Protein AF-A0A5K1EX52-F1 (afdb_monomer_lite)

pLDDT: mean 88.8, std 10.71, range [44.09, 97.0]

Radius of gyration: 11.03 Å; chains: 1; bounding box: 28×15×26 Å

InterPro domains:
  IPR001680 WD40 repeat [PS50082] (1-32)
  IPR011047 Quinoprotein alcohol dehydrogenase-like superfamily [SSF50998] (2-51)
  IPR015943 WD40/YVTN repeat-like-containing domain superfamily [G3DSA:2.130.10.10] (1-53)
  IPR044633 Cleavage stimulation factor subunit 1-like [PTHR44133] (1-52)

Organism: NCBI:txid210225

Sequence (53 aa):
VRYSSNGGMYVTASKDGCIRIWDGVTAECVRSIVGAHGSAEATSASFTKDQRQ

Structure (mmCIF, N/CA/C/O backbone):
data_AF-A0A5K1EX52-F1
#
_entry.id   AF-A0A5K1EX52-F1
#
loop_
_atom_site.group_PDB
_atom_site.id
_atom_site.type_symbol
_atom_site.label_atom_id
_atom_site.label_alt_id
_atom_site.label_comp_id
_atom_site.label_asym_id
_atom_site.label_entity_id
_atom_site.label_seq_id
_atom_site.pdbx_PDB_ins_code
_atom_site.Cartn_x
_atom_site.Cartn_y
_atom_site.Cartn_z
_atom_site.occupancy
_atom_site.B_iso_or_equiv
_atom_site.auth_seq_id
_atom_site.auth_comp_id
_atom_site.auth_asym_id
_atom_site.auth_atom_id
_atom_site.pdbx_PDB_model_num
ATOM 1 N N . VAL A 1 1 ? 3.493 3.921 -0.159 1.00 90.81 1 VAL A N 1
ATOM 2 C CA . VAL A 1 1 ? 2.464 3.042 0.450 1.00 90.81 1 VAL A CA 1
ATOM 3 C C . VAL A 1 1 ? 1.087 3.627 0.175 1.00 90.81 1 V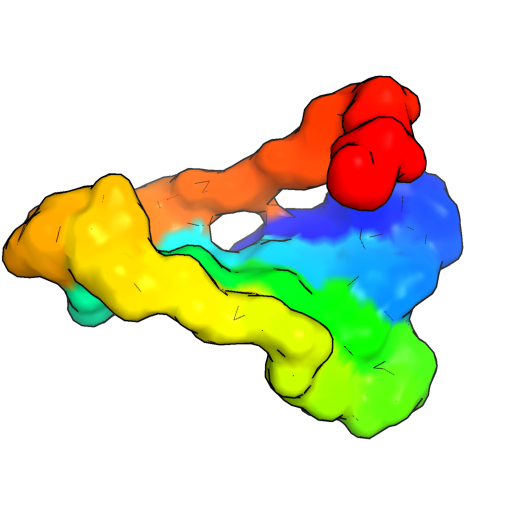AL A C 1
ATOM 5 O O . VAL A 1 1 ? 0.992 4.848 0.068 1.00 90.81 1 VAL A O 1
ATOM 8 N N . ARG A 1 2 ? 0.043 2.809 0.023 1.00 93.94 2 ARG A N 1
ATOM 9 C CA . ARG A 1 2 ? -1.350 3.272 -0.115 1.00 93.94 2 ARG A CA 1
ATOM 10 C C . ARG A 1 2 ? -2.288 2.362 0.667 1.00 93.94 2 ARG A C 1
ATOM 12 O O . ARG A 1 2 ? -2.078 1.157 0.687 1.00 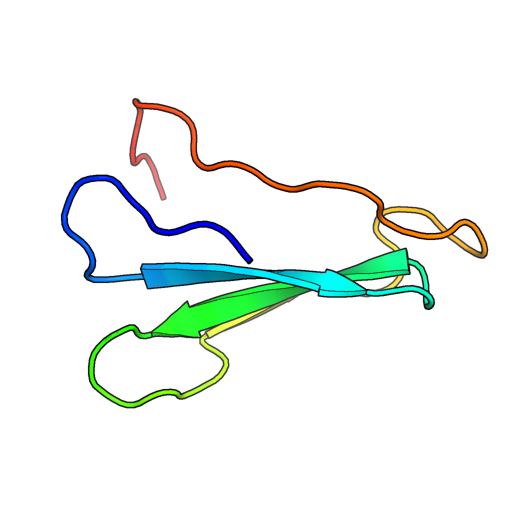93.94 2 ARG A O 1
ATOM 19 N N . TYR A 1 3 ? -3.314 2.941 1.277 1.00 92.00 3 TYR A N 1
ATOM 20 C CA . TYR A 1 3 ? -4.313 2.211 2.053 1.00 92.00 3 TYR A CA 1
ATOM 21 C C . TYR A 1 3 ? -5.562 1.945 1.214 1.00 92.00 3 TYR A C 1
ATOM 23 O O . TYR A 1 3 ? -5.902 2.716 0.313 1.00 92.00 3 TYR A O 1
ATOM 31 N N . SER A 1 4 ? -6.234 0.843 1.521 1.00 91.38 4 SER A N 1
ATOM 32 C CA . SER A 1 4 ? -7.606 0.580 1.086 1.00 91.38 4 SER A CA 1
ATOM 33 C C . SER A 1 4 ? -8.581 1.570 1.737 1.00 91.38 4 SER A C 1
ATOM 35 O O . SER A 1 4 ? -8.272 2.199 2.749 1.00 91.38 4 SER A O 1
ATOM 37 N N . SER A 1 5 ? -9.779 1.719 1.170 1.00 88.00 5 SER A N 1
ATOM 38 C CA . SER A 1 5 ? -10.761 2.714 1.632 1.00 88.00 5 SER A CA 1
ATOM 39 C C . SER A 1 5 ? -11.275 2.480 3.055 1.00 88.00 5 SER A C 1
ATOM 41 O O . SER A 1 5 ? -11.697 3.429 3.704 1.00 88.00 5 SER A O 1
ATOM 43 N N . ASN A 1 6 ? -11.259 1.232 3.529 1.00 87.19 6 ASN A N 1
ATOM 44 C CA . ASN A 1 6 ? -11.647 0.862 4.892 1.00 87.19 6 ASN A CA 1
ATOM 45 C C . ASN A 1 6 ? -10.443 0.766 5.848 1.00 87.19 6 ASN A C 1
ATOM 47 O O . ASN A 1 6 ? -10.634 0.462 7.019 1.00 87.19 6 ASN A O 1
ATOM 51 N N . GLY A 1 7 ? -9.215 0.988 5.361 1.00 86.75 7 GLY A N 1
ATOM 52 C CA . GLY A 1 7 ? -7.987 0.894 6.153 1.00 86.75 7 GLY A CA 1
ATOM 53 C C . GLY A 1 7 ? -7.586 -0.524 6.576 1.00 86.75 7 GLY A C 1
ATOM 54 O O . GLY A 1 7 ? -6.522 -0.684 7.165 1.00 86.75 7 GLY A O 1
ATOM 55 N N . GLY A 1 8 ? -8.376 -1.552 6.250 1.00 91.38 8 GLY A N 1
ATOM 56 C CA . GLY A 1 8 ? -8.113 -2.938 6.655 1.00 91.38 8 GLY A CA 1
ATOM 57 C C . GLY A 1 8 ? -6.934 -3.577 5.922 1.00 91.38 8 GLY A C 1
ATOM 58 O O . GLY A 1 8 ? -6.399 -4.583 6.367 1.00 91.38 8 GLY A O 1
ATOM 59 N N . MET A 1 9 ? -6.505 -2.983 4.810 1.00 94.06 9 MET A N 1
ATOM 60 C CA . MET A 1 9 ? -5.325 -3.403 4.053 1.00 94.06 9 MET A CA 1
ATOM 61 C C . MET A 1 9 ? -4.531 -2.207 3.542 1.00 94.06 9 MET A C 1
ATOM 63 O O . MET A 1 9 ? -5.095 -1.136 3.272 1.00 94.06 9 MET A O 1
ATOM 67 N N . TYR A 1 10 ? -3.239 -2.416 3.309 1.00 94.56 10 TYR A N 1
ATOM 68 C CA . TYR A 1 10 ? -2.385 -1.473 2.593 1.00 94.56 10 TYR A CA 1
ATOM 69 C C . TYR A 1 10 ? -1.463 -2.177 1.594 1.00 94.56 10 TYR A C 1
ATOM 71 O O . TYR A 1 10 ? -1.223 -3.379 1.669 1.00 94.56 10 TYR A O 1
ATOM 79 N N . VAL A 1 11 ? -0.963 -1.416 0.622 1.00 95.88 11 VAL A N 1
ATOM 80 C CA . VAL A 1 11 ? -0.075 -1.896 -0.438 1.00 95.88 11 VAL A CA 1
ATOM 81 C C . VAL A 1 11 ? 1.216 -1.085 -0.472 1.00 95.88 11 VAL A C 1
ATOM 83 O O . VAL A 1 11 ? 1.214 0.151 -0.379 1.00 95.88 11 VAL A O 1
ATOM 86 N N . THR A 1 12 ? 2.336 -1.783 -0.625 1.00 95.62 12 THR A N 1
ATOM 87 C CA . THR A 1 12 ? 3.653 -1.196 -0.880 1.00 95.62 12 THR A CA 1
ATOM 88 C C . THR A 1 12 ? 4.138 -1.584 -2.271 1.00 95.62 12 THR A C 1
ATOM 90 O O . THR A 1 12 ? 3.946 -2.711 -2.722 1.00 95.62 12 THR A O 1
ATOM 93 N N . ALA A 1 13 ? 4.770 -0.623 -2.941 1.00 94.56 13 ALA A N 1
ATOM 94 C CA . ALA A 1 13 ? 5.524 -0.832 -4.167 1.00 94.56 13 ALA A CA 1
ATOM 95 C C . ALA A 1 13 ? 7.012 -0.699 -3.823 1.00 94.56 13 ALA A C 1
ATOM 97 O O . ALA A 1 13 ? 7.373 0.120 -2.971 1.00 94.56 13 ALA A O 1
ATOM 98 N N . SER A 1 14 ? 7.842 -1.538 -4.428 1.00 90.62 14 SER A N 1
ATOM 99 C CA . SER A 1 14 ? 9.259 -1.659 -4.109 1.00 90.62 14 SER A CA 1
ATOM 100 C C . SER A 1 14 ? 10.129 -1.483 -5.354 1.00 90.62 14 SER A C 1
ATOM 102 O O . SER A 1 14 ? 9.701 -1.714 -6.487 1.00 90.62 14 SER A O 1
ATOM 104 N N . LYS A 1 15 ? 11.379 -1.063 -5.131 1.00 91.12 15 LYS A N 1
ATOM 105 C CA . LYS A 1 15 ? 12.368 -0.832 -6.195 1.00 91.12 15 LYS A CA 1
ATOM 106 C C . LYS A 1 15 ? 12.790 -2.113 -6.909 1.00 91.12 15 LYS A C 1
ATOM 108 O O . LYS A 1 15 ? 13.163 -2.074 -8.069 1.00 91.12 15 LYS A O 1
ATOM 113 N N . ASP A 1 16 ? 12.662 -3.254 -6.246 1.00 88.75 16 ASP A N 1
ATOM 114 C CA . ASP A 1 16 ? 12.848 -4.580 -6.847 1.00 88.75 16 ASP A CA 1
ATOM 115 C C . ASP A 1 16 ? 11.688 -4.996 -7.779 1.00 88.75 16 ASP A C 1
ATOM 117 O O . ASP A 1 16 ? 11.591 -6.158 -8.165 1.00 88.75 16 ASP A O 1
ATOM 121 N N . GLY A 1 17 ? 10.765 -4.079 -8.092 1.00 91.19 17 GLY A N 1
ATOM 122 C CA . GLY A 1 17 ? 9.610 -4.350 -8.943 1.00 91.19 17 GLY A CA 1
ATOM 123 C C . GLY A 1 17 ? 8.527 -5.189 -8.267 1.00 91.19 17 GLY A C 1
ATOM 124 O O . GLY A 1 17 ? 7.576 -5.604 -8.934 1.00 91.19 17 GLY A O 1
ATOM 125 N N . CYS A 1 18 ? 8.642 -5.450 -6.961 1.00 93.38 18 CYS A N 1
ATOM 126 C CA . CYS A 1 18 ? 7.652 -6.207 -6.208 1.00 93.38 18 CYS A CA 1
ATOM 127 C C . CYS A 1 18 ? 6.542 -5.307 -5.661 1.00 93.38 18 CYS A C 1
ATOM 129 O O . CYS A 1 18 ? 6.765 -4.170 -5.233 1.00 93.38 18 CYS A O 1
ATOM 131 N N . ILE A 1 19 ? 5.337 -5.871 -5.595 1.00 95.56 19 ILE A N 1
ATOM 132 C CA . ILE A 1 19 ? 4.192 -5.273 -4.908 1.00 95.56 19 ILE A CA 1
ATOM 133 C C . ILE A 1 19 ? 3.790 -6.199 -3.764 1.00 95.56 19 ILE A C 1
ATOM 135 O O . ILE A 1 19 ? 3.602 -7.397 -3.967 1.00 95.56 19 ILE A O 1
ATOM 139 N N . ARG A 1 20 ? 3.652 -5.657 -2.553 1.00 95.06 20 ARG A N 1
ATOM 140 C CA . ARG A 1 20 ? 3.215 -6.414 -1.371 1.00 95.06 20 ARG A CA 1
ATOM 141 C C . ARG A 1 20 ? 1.927 -5.837 -0.810 1.00 95.06 20 ARG A C 1
ATOM 143 O O . ARG A 1 20 ? 1.790 -4.618 -0.705 1.00 95.06 20 ARG A O 1
ATOM 150 N N . ILE A 1 21 ? 1.005 -6.721 -0.454 1.00 95.50 21 ILE A N 1
ATOM 151 C CA . ILE A 1 21 ? -0.272 -6.418 0.186 1.00 95.50 21 ILE A CA 1
ATOM 152 C C . ILE A 1 21 ? -0.193 -6.905 1.623 1.00 95.50 21 ILE A C 1
ATOM 154 O O . ILE A 1 21 ? 0.253 -8.023 1.888 1.00 95.50 21 ILE A O 1
ATOM 158 N N . TRP A 1 22 ? -0.652 -6.060 2.529 1.00 96.25 22 TRP A N 1
ATOM 159 C CA . TRP A 1 22 ? -0.497 -6.232 3.959 1.00 96.25 22 TRP A CA 1
ATOM 160 C C . TRP A 1 22 ? -1.842 -6.10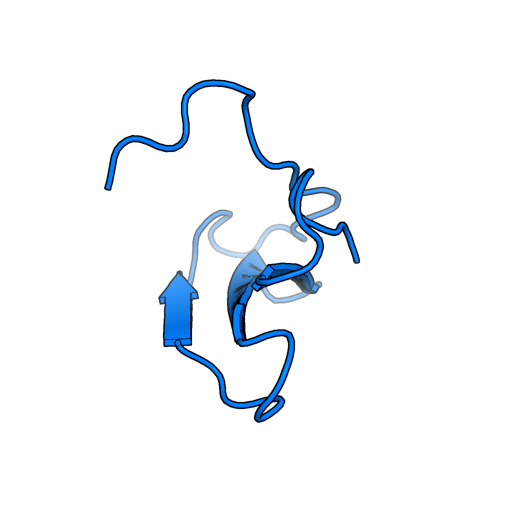0 4.650 1.00 96.25 22 TRP A C 1
ATOM 162 O O . TRP A 1 22 ? -2.672 -5.276 4.247 1.00 96.25 22 TRP A O 1
ATOM 172 N N . ASP A 1 23 ? -2.020 -6.882 5.705 1.00 95.38 23 ASP A N 1
ATOM 173 C CA . ASP A 1 23 ? -3.114 -6.710 6.644 1.00 95.38 23 ASP A CA 1
ATOM 174 C C . ASP A 1 23 ? -2.857 -5.451 7.483 1.00 95.38 23 ASP A C 1
ATOM 176 O O . ASP A 1 23 ? -1.759 -5.235 8.004 1.00 95.38 23 ASP A O 1
ATOM 180 N N . GLY A 1 24 ? -3.854 -4.574 7.566 1.00 93.62 24 GLY A N 1
ATOM 181 C CA . GLY A 1 24 ? -3.749 -3.296 8.268 1.00 93.62 24 GLY A CA 1
ATOM 182 C C . GLY A 1 24 ? -3.795 -3.413 9.792 1.00 93.62 24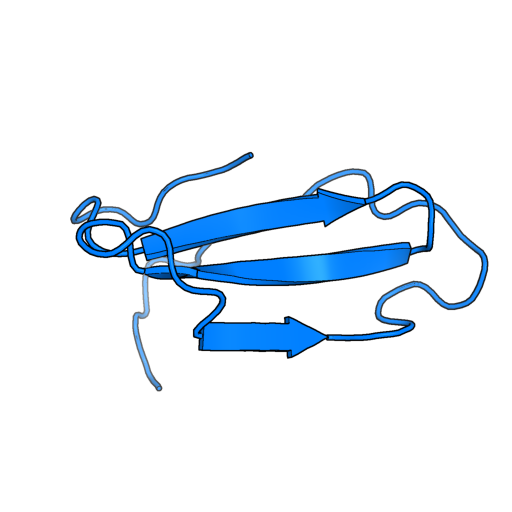 GLY A C 1
ATOM 183 O O . GLY A 1 24 ? -3.412 -2.462 10.468 1.00 93.62 24 GLY A O 1
ATOM 184 N N . VAL A 1 25 ? -4.246 -4.548 10.331 1.00 93.81 25 VAL A N 1
ATOM 185 C CA . VAL A 1 25 ? -4.393 -4.801 11.770 1.00 93.81 25 VAL A CA 1
ATOM 186 C C . VAL A 1 25 ? -3.199 -5.585 12.301 1.00 93.81 25 VAL A C 1
ATOM 188 O O . VAL A 1 25 ? -2.592 -5.182 13.291 1.00 93.81 25 VAL A O 1
ATOM 191 N N . THR A 1 26 ? -2.843 -6.691 11.646 1.00 95.69 26 THR A N 1
ATOM 192 C CA . THR A 1 26 ? -1.761 -7.581 12.096 1.00 95.69 26 THR A CA 1
ATOM 193 C C . THR A 1 26 ? -0.392 -7.178 11.557 1.00 95.69 26 THR A C 1
ATOM 195 O O . THR A 1 26 ? 0.622 -7.654 12.059 1.00 95.69 26 THR A O 1
ATOM 198 N N . ALA A 1 27 ? -0.347 -6.296 10.551 1.00 93.94 27 ALA A N 1
ATOM 199 C CA . ALA A 1 27 ? 0.856 -5.943 9.795 1.00 93.94 27 ALA A CA 1
ATOM 200 C C . ALA A 1 27 ? 1.524 -7.135 9.082 1.00 93.94 27 ALA A C 1
ATOM 202 O O . ALA A 1 27 ? 2.674 -7.039 8.646 1.00 93.94 27 ALA A O 1
ATOM 203 N N . GLU A 1 28 ? 0.806 -8.244 8.909 1.00 97.00 28 GLU A N 1
ATOM 204 C CA . GLU A 1 28 ? 1.309 -9.404 8.184 1.00 97.00 28 GLU A CA 1
ATOM 205 C C . GLU A 1 28 ? 1.202 -9.211 6.668 1.00 97.00 28 GLU A C 1
ATOM 207 O O . GLU A 1 28 ? 0.280 -8.579 6.145 1.00 97.00 28 GLU A O 1
ATOM 212 N N . CYS A 1 29 ? 2.164 -9.774 5.935 1.00 95.62 29 CYS A N 1
ATOM 213 C CA . CYS A 1 29 ? 2.142 -9.776 4.478 1.00 95.62 29 CYS A CA 1
ATOM 214 C C . CYS A 1 29 ? 1.146 -10.835 3.990 1.00 95.62 29 CYS A C 1
ATOM 216 O O . CYS A 1 29 ? 1.431 -12.030 4.023 1.00 95.62 29 CYS A O 1
ATOM 218 N N . VAL A 1 30 ? -0.011 -10.385 3.510 1.00 95.44 30 VAL A N 1
ATOM 219 C CA . VAL A 1 30 ? -1.090 -11.250 3.011 1.00 95.44 30 VAL A CA 1
ATOM 220 C C . VAL A 1 30 ? -0.761 -11.779 1.616 1.00 95.44 30 VAL A C 1
ATOM 222 O O . VAL A 1 30 ? -1.118 -12.902 1.263 1.00 95.44 30 VAL A O 1
ATOM 225 N N . ARG A 1 31 ? -0.084 -10.972 0.788 1.00 94.44 31 ARG A N 1
ATOM 226 C CA . ARG A 1 31 ? 0.308 -11.372 -0.569 1.00 94.44 31 ARG A CA 1
ATOM 227 C C . ARG A 1 31 ? 1.551 -10.633 -1.041 1.00 94.44 31 ARG A C 1
ATOM 229 O O . ARG A 1 31 ? 1.659 -9.420 -0.892 1.00 94.44 31 ARG A O 1
ATOM 236 N N . SER A 1 32 ? 2.436 -11.358 -1.720 1.00 94.69 32 SER A N 1
ATOM 237 C CA . SER A 1 32 ? 3.583 -10.790 -2.428 1.00 94.69 32 SER A CA 1
ATOM 238 C C . SER A 1 32 ? 3.480 -11.105 -3.916 1.00 94.69 32 SER A C 1
ATOM 240 O O . SER A 1 32 ? 3.443 -12.270 -4.304 1.00 94.69 32 SER A O 1
ATOM 242 N N . ILE A 1 33 ? 3.444 -10.069 -4.747 1.00 93.81 33 ILE A N 1
ATOM 243 C CA . ILE A 1 33 ? 3.497 -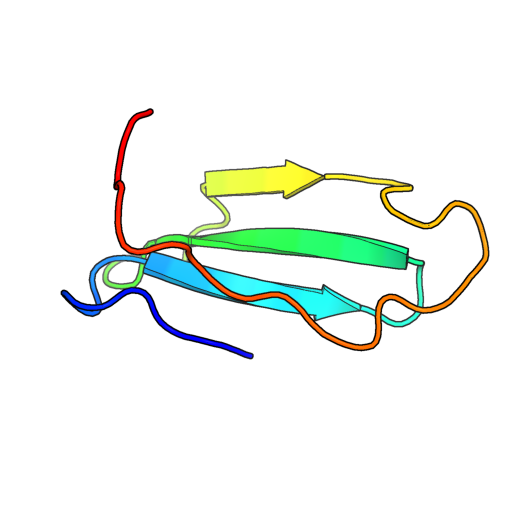10.168 -6.205 1.00 93.81 33 ILE A CA 1
ATOM 244 C C . ILE A 1 33 ? 4.933 -9.853 -6.612 1.00 93.81 33 ILE A C 1
ATOM 246 O O . ILE A 1 33 ? 5.344 -8.691 -6.685 1.00 93.81 33 ILE A O 1
ATOM 250 N N . VAL A 1 34 ? 5.715 -10.912 -6.799 1.00 92.94 34 VAL A N 1
ATOM 251 C CA . VAL A 1 34 ? 7.130 -10.817 -7.165 1.00 92.94 34 VAL A CA 1
ATOM 252 C C . VAL A 1 34 ? 7.247 -10.603 -8.669 1.00 92.94 34 VAL A C 1
ATOM 254 O O . VAL A 1 34 ? 6.539 -11.247 -9.440 1.00 92.94 34 VAL A O 1
ATOM 257 N N . GLY A 1 35 ? 8.128 -9.690 -9.084 1.00 87.44 35 GLY A N 1
ATOM 258 C CA . GLY A 1 35 ? 8.357 -9.407 -10.501 1.00 87.44 35 GLY A CA 1
ATOM 259 C C . GLY A 1 35 ? 7.168 -8.754 -11.209 1.00 87.44 35 GLY A C 1
ATOM 260 O O . GLY A 1 35 ? 7.071 -8.861 -12.428 1.00 87.44 35 GLY A O 1
ATOM 261 N N . ALA A 1 36 ? 6.287 -8.055 -10.479 1.00 88.88 36 ALA A N 1
ATOM 262 C CA . ALA A 1 36 ? 5.153 -7.325 -11.061 1.00 88.88 36 ALA A CA 1
ATOM 263 C C . ALA A 1 36 ? 5.594 -6.344 -12.164 1.00 88.88 36 ALA A C 1
ATOM 265 O O . ALA A 1 36 ? 4.847 -6.086 -13.104 1.00 88.88 36 ALA A O 1
ATOM 266 N N . HIS A 1 37 ? 6.827 -5.841 -12.059 1.00 90.12 37 HIS A N 1
ATOM 267 C CA . HIS A 1 37 ? 7.472 -4.979 -13.048 1.00 90.12 37 HIS A CA 1
ATOM 268 C C . HIS A 1 37 ? 8.799 -5.558 -13.582 1.00 90.12 37 HIS A C 1
ATOM 270 O O . HIS A 1 37 ? 9.634 -4.825 -14.109 1.00 90.12 37 HIS A O 1
ATOM 276 N N . GLY A 1 38 ? 9.018 -6.874 -13.470 1.00 87.12 38 GLY A N 1
ATOM 277 C CA . GLY A 1 38 ? 10.282 -7.507 -13.860 1.00 87.12 38 GLY A CA 1
ATOM 278 C C . GLY A 1 38 ? 11.466 -6.934 -13.073 1.00 87.12 38 GLY A C 1
ATOM 279 O O . GLY A 1 38 ? 11.467 -6.994 -11.848 1.00 87.12 38 GLY A O 1
ATOM 280 N N . SER A 1 39 ? 12.458 -6.374 -13.774 1.00 82.31 39 SER A N 1
ATOM 281 C CA . SER A 1 39 ? 13.601 -5.668 -13.171 1.00 82.31 39 SER A CA 1
ATOM 282 C C . SER A 1 39 ? 13.378 -4.162 -12.989 1.00 82.31 39 SER A C 1
ATOM 284 O O . SER A 1 39 ? 14.285 -3.469 -12.534 1.00 82.31 39 SER A O 1
ATOM 286 N N . ALA A 1 40 ? 12.227 -3.632 -13.410 1.00 88.62 40 ALA A N 1
ATOM 287 C CA . ALA A 1 40 ? 11.912 -2.215 -13.289 1.00 88.62 40 ALA A CA 1
ATOM 288 C C . ALA A 1 40 ? 11.288 -1.905 -11.923 1.00 88.62 40 ALA A C 1
ATOM 290 O O . ALA A 1 40 ? 10.559 -2.718 -11.355 1.00 88.62 40 ALA A O 1
ATOM 291 N N . GLU A 1 41 ? 11.547 -0.702 -11.412 1.00 90.81 41 GLU A N 1
ATOM 292 C CA . GLU A 1 41 ? 11.006 -0.266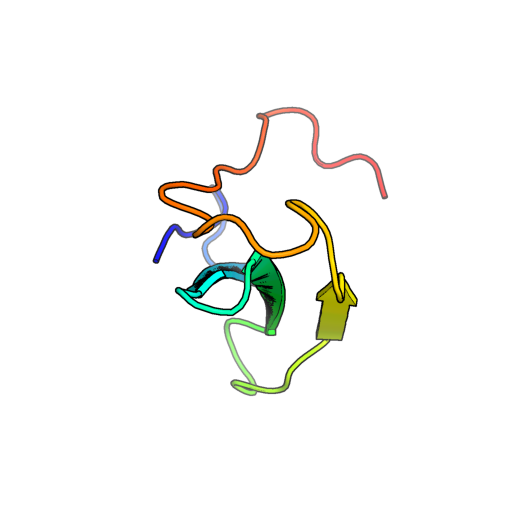 -10.127 1.00 90.81 41 GLU A CA 1
ATOM 293 C C . GLU A 1 41 ? 9.478 -0.129 -10.189 1.00 90.81 41 GLU A C 1
ATOM 295 O O . GLU A 1 41 ? 8.926 0.510 -11.091 1.00 90.81 41 GLU A O 1
ATOM 300 N N . ALA A 1 42 ? 8.781 -0.667 -9.186 1.00 91.56 42 ALA A N 1
ATOM 301 C CA . ALA A 1 42 ? 7.368 -0.379 -9.002 1.00 91.56 42 ALA A CA 1
ATOM 302 C C . ALA A 1 42 ? 7.246 0.989 -8.313 1.00 91.56 42 ALA A C 1
ATOM 304 O O . ALA A 1 42 ? 7.606 1.155 -7.147 1.00 91.56 42 ALA A O 1
ATOM 305 N N . THR A 1 43 ? 6.746 1.992 -9.033 1.00 93.00 43 THR A N 1
ATOM 306 C CA . THR A 1 43 ? 6.708 3.385 -8.548 1.00 93.00 43 THR A CA 1
ATOM 307 C C . THR A 1 43 ? 5.420 3.731 -7.808 1.00 93.00 43 THR A C 1
ATOM 309 O O . THR A 1 43 ? 5.393 4.647 -6.985 1.00 93.00 43 THR A O 1
ATOM 312 N N . SER A 1 44 ? 4.332 3.004 -8.071 1.00 89.94 44 SER A N 1
ATOM 313 C CA . SER A 1 44 ? 3.050 3.229 -7.412 1.00 89.94 44 SER A CA 1
ATOM 314 C C . SER A 1 44 ? 2.168 1.984 -7.433 1.00 89.94 44 SER A C 1
ATOM 316 O O . SER A 1 44 ? 2.296 1.121 -8.294 1.00 89.94 44 SER A O 1
ATOM 318 N N . ALA A 1 45 ? 1.259 1.905 -6.466 1.00 90.62 45 ALA A N 1
ATOM 319 C CA . ALA A 1 45 ? 0.194 0.914 -6.411 1.00 90.62 45 ALA A CA 1
ATOM 320 C C . ALA A 1 45 ? -1.019 1.563 -5.739 1.00 90.62 45 ALA A C 1
ATOM 322 O O . ALA A 1 45 ? -0.846 2.365 -4.821 1.00 90.62 45 ALA A O 1
ATOM 323 N N . SER A 1 46 ? -2.234 1.251 -6.186 1.00 90.75 46 SER A N 1
ATOM 324 C CA . SER A 1 46 ? -3.472 1.774 -5.600 1.00 90.75 46 SER A CA 1
ATOM 325 C C . SER A 1 46 ? -4.560 0.714 -5.638 1.00 90.75 46 SER A C 1
ATOM 327 O O . SER A 1 46 ? -4.673 -0.021 -6.614 1.00 90.75 46 SER A O 1
ATOM 329 N N . PHE A 1 47 ? -5.391 0.682 -4.601 1.00 88.06 47 PHE A N 1
ATOM 330 C CA . PHE A 1 47 ? -6.623 -0.098 -4.617 1.00 88.06 47 PHE A CA 1
ATOM 331 C C . PHE A 1 47 ? -7.659 0.580 -5.521 1.00 88.06 47 PHE A C 1
ATOM 333 O O . PHE A 1 47 ? -7.755 1.813 -5.548 1.00 88.06 47 PHE A O 1
ATOM 340 N N . THR A 1 48 ? -8.430 -0.220 -6.255 1.00 84.62 48 THR A N 1
ATOM 341 C CA . THR A 1 48 ? -9.631 0.227 -6.968 1.00 84.62 48 THR A CA 1
ATOM 342 C C . THR A 1 48 ? -10.842 0.134 -6.030 1.00 84.62 48 THR A C 1
ATOM 344 O O . THR A 1 48 ? -10.802 -0.549 -5.007 1.00 84.62 48 THR A O 1
ATOM 347 N N . LYS A 1 49 ? -11.921 0.874 -6.325 1.00 71.44 49 LYS A N 1
ATOM 348 C CA . LYS A 1 49 ? -13.129 0.906 -5.472 1.00 71.44 49 LYS A CA 1
ATOM 349 C C . LYS A 1 49 ? -13.893 -0.422 -5.438 1.00 71.44 49 LYS A C 1
ATOM 351 O O . LYS A 1 49 ? -14.677 -0.620 -4.515 1.00 71.44 49 LYS A O 1
ATOM 356 N N . ASP A 1 50 ? -13.683 -1.298 -6.418 1.00 65.06 50 ASP A N 1
ATOM 357 C CA . ASP A 1 50 ? -14.334 -2.603 -6.458 1.00 65.06 50 ASP A CA 1
ATOM 358 C C . ASP A 1 50 ? -13.456 -3.612 -5.712 1.00 65.06 50 ASP A C 1
ATOM 360 O O . ASP A 1 50 ? -12.508 -4.167 -6.262 1.00 65.06 50 ASP A O 1
ATOM 364 N N . GLN A 1 51 ? -13.728 -3.776 -4.416 1.00 62.19 51 GLN A N 1
ATOM 365 C CA . GLN A 1 51 ? -13.031 -4.705 -3.519 1.00 62.19 51 GLN A CA 1
ATOM 366 C C . GLN A 1 51 ? -13.397 -6.175 -3.812 1.00 62.19 51 GLN A C 1
ATOM 368 O O . GLN A 1 51 ? -13.731 -6.928 -2.896 1.00 62.19 51 GLN A O 1
ATOM 373 N N . ARG A 1 52 ? -13.399 -6.600 -5.077 1.00 50.03 52 ARG A N 1
ATOM 374 C CA . ARG A 1 52 ? -13.660 -8.001 -5.419 1.00 50.03 52 ARG A CA 1
ATOM 375 C C . ARG A 1 52 ? -12.356 -8.793 -5.383 1.00 50.03 52 ARG A C 1
ATOM 377 O O . ARG A 1 52 ? -11.382 -8.431 -6.037 1.00 50.03 52 ARG A O 1
ATOM 384 N N . GLN A 1 53 ? -12.391 -9.796 -4.505 1.00 44.09 53 GLN A N 1
ATOM 385 C CA . GLN A 1 53 ? -11.350 -10.768 -4.176 1.00 44.09 53 GLN A CA 1
ATOM 386 C C . GLN A 1 53 ? -10.840 -11.528 -5.401 1.00 44.09 53 GLN A C 1
ATOM 388 O O . GLN A 1 53 ? -11.661 -11.788 -6.310 1.00 44.09 53 GLN A O 1
#

Secondary structure (DSSP, 8-state):
-EE-TTSSEEEEE-TTS-EEEEETTT--EEEEETTTTTTS--------S----

Foldseek 3Di:
DEADPVQQKDWDWFQCRKIFIAGSPPRDTPDIDHCVPPRGGDPDDYDDPPPDD